Protein AF-X0RIQ6-F1 (afdb_monomer_lite)

Sequence (48 aa):
MRKYNGIPKEHFHLFLKECEWRFNYSEPKRQLYQLKQWVKQWVKQELN

Secondary structure (DSSP, 8-state):
--TTTT--GGGHHHHHHHHHHHHHSS-HHHHHHHHHHHHHHHHHHHT-

Radius of gyration: 15.42 Å; chains: 1; bounding box: 40×16×31 Å

Structure (mmCIF, N/CA/C/O backbone):
data_AF-X0RIQ6-F1
#
_entry.id   AF-X0RIQ6-F1
#
loop_
_atom_site.group_PDB
_atom_site.id
_atom_site.type_symbol
_atom_site.label_atom_id
_atom_site.label_alt_id
_atom_site.label_comp_id
_atom_site.label_asym_id
_atom_site.label_entity_id
_atom_site.label_seq_id
_atom_site.pdbx_PDB_ins_code
_atom_site.Cartn_x
_atom_site.Cartn_y
_atom_site.Cartn_z
_atom_site.occupancy
_atom_site.B_iso_or_equiv
_atom_site.auth_seq_id
_atom_site.auth_comp_id
_atom_site.auth_asym_id
_atom_site.auth_atom_id
_atom_site.pdbx_PDB_model_num
ATOM 1 N N . MET A 1 1 ? -5.152 -12.198 -20.460 1.00 50.34 1 MET A N 1
ATOM 2 C CA . MET A 1 1 ? -4.508 -11.357 -19.424 1.00 50.34 1 MET A CA 1
ATOM 3 C C . MET A 1 1 ? 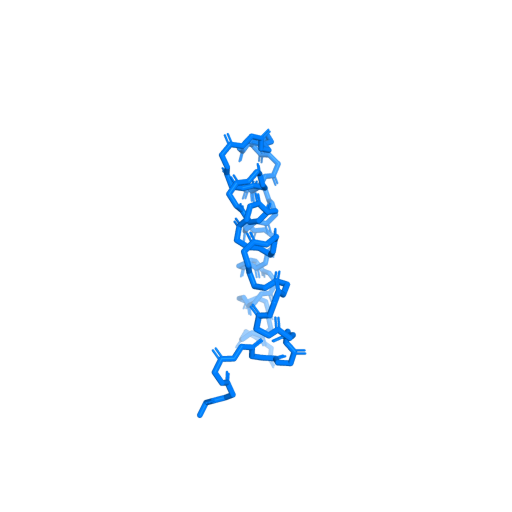-3.132 -10.929 -19.911 1.00 50.34 1 MET A C 1
ATOM 5 O O . MET A 1 1 ? -2.377 -11.787 -20.355 1.00 50.34 1 MET A O 1
ATOM 9 N N . ARG A 1 2 ? -2.809 -9.628 -19.904 1.00 59.31 2 ARG A N 1
ATOM 10 C CA . ARG A 1 2 ? -1.467 -9.152 -20.288 1.00 59.31 2 ARG A CA 1
ATOM 11 C C . ARG A 1 2 ? -0.492 -9.677 -19.234 1.00 59.31 2 ARG A C 1
ATOM 13 O O . ARG A 1 2 ? -0.646 -9.307 -18.078 1.00 59.31 2 ARG A O 1
ATOM 20 N N . LYS A 1 3 ? 0.470 -10.529 -19.614 1.00 65.31 3 LYS A N 1
ATOM 21 C CA . LYS A 1 3 ? 1.360 -11.264 -18.682 1.00 65.31 3 LYS A CA 1
ATOM 22 C C . LYS A 1 3 ? 2.010 -10.394 -17.592 1.00 65.31 3 LYS A C 1
ATOM 24 O O . LYS A 1 3 ? 2.363 -10.935 -16.556 1.00 65.31 3 LYS A O 1
ATOM 29 N N . TYR A 1 4 ? 2.116 -9.080 -17.809 1.00 69.50 4 TYR A N 1
ATOM 30 C CA . TYR A 1 4 ? 2.720 -8.128 -16.875 1.00 69.50 4 TYR A CA 1
ATOM 31 C C . TYR A 1 4 ? 1.987 -6.774 -16.793 1.00 69.50 4 TYR A C 1
ATOM 33 O O . TYR A 1 4 ? 2.591 -5.783 -16.408 1.00 69.50 4 TYR A O 1
ATOM 41 N N . ASN A 1 5 ? 0.714 -6.678 -17.208 1.00 81.19 5 ASN A N 1
ATOM 42 C CA . ASN A 1 5 ? -0.061 -5.417 -17.199 1.00 81.19 5 ASN A CA 1
ATOM 43 C C . ASN A 1 5 ? 0.629 -4.188 -17.845 1.00 81.19 5 ASN A C 1
ATOM 45 O O . ASN A 1 5 ? 0.274 -3.057 -17.540 1.00 81.19 5 ASN A O 1
ATOM 49 N N . GLY A 1 6 ? 1.571 -4.388 -18.773 1.00 83.62 6 GLY A N 1
ATOM 50 C CA . GLY A 1 6 ? 2.327 -3.298 -19.410 1.00 83.62 6 GLY A CA 1
ATOM 51 C C . GLY A 1 6 ? 3.706 -3.029 -18.800 1.00 83.62 6 GLY A C 1
ATOM 52 O O . GLY A 1 6 ? 4.429 -2.188 -19.318 1.00 83.62 6 GLY A O 1
ATOM 53 N N . ILE A 1 7 ? 4.106 -3.764 -17.762 1.00 86.50 7 ILE A N 1
ATOM 54 C CA . ILE A 1 7 ? 5.464 -3.717 -17.214 1.00 86.50 7 ILE A CA 1
ATOM 55 C C . ILE A 1 7 ? 6.389 -4.560 -18.110 1.00 86.50 7 ILE A C 1
ATOM 57 O O . ILE A 1 7 ? 6.100 -5.743 -18.330 1.00 86.50 7 ILE A O 1
ATOM 61 N N . PRO A 1 8 ? 7.495 -4.003 -18.636 1.00 90.69 8 PRO A N 1
ATOM 62 C CA . PRO A 1 8 ? 8.485 -4.784 -19.371 1.00 90.69 8 PRO A CA 1
ATOM 63 C C . PRO A 1 8 ? 9.045 -5.926 -18.516 1.00 90.69 8 PRO A C 1
ATOM 65 O O . PRO A 1 8 ? 9.298 -5.758 -17.322 1.00 90.69 8 PRO A O 1
ATOM 68 N N . LYS A 1 9 ? 9.260 -7.100 -19.122 1.00 88.19 9 LYS A N 1
ATOM 69 C CA . LYS A 1 9 ? 9.696 -8.314 -18.405 1.00 88.19 9 LYS A CA 1
ATOM 70 C C . LYS A 1 9 ? 11.004 -8.093 -17.636 1.00 88.19 9 LYS A C 1
ATOM 72 O O . LYS A 1 9 ? 11.142 -8.579 -16.517 1.00 88.19 9 LYS A O 1
ATOM 77 N N . GLU A 1 10 ? 11.930 -7.335 -18.216 1.00 92.38 10 GLU A N 1
ATOM 78 C CA . GLU A 1 10 ? 13.200 -6.962 -17.589 1.00 92.38 10 GLU A CA 1
ATOM 79 C C . GLU A 1 10 ? 13.030 -6.132 -16.313 1.00 92.38 10 GLU A C 1
ATOM 81 O O . GLU A 1 10 ? 13.845 -6.263 -15.414 1.00 92.38 10 GLU A O 1
ATOM 86 N N . HIS A 1 11 ? 11.949 -5.362 -16.164 1.00 90.50 11 HIS A N 1
ATOM 87 C CA . HIS A 1 11 ? 11.684 -4.551 -14.969 1.00 90.50 11 HIS A CA 1
ATOM 88 C C . HIS A 1 11 ? 10.772 -5.240 -13.950 1.00 90.50 11 HIS A C 1
ATOM 90 O O . HIS A 1 11 ? 10.576 -4.727 -12.849 1.00 90.50 11 HIS A O 1
ATOM 96 N N . PHE A 1 12 ? 10.224 -6.413 -14.276 1.00 89.44 12 PHE A N 1
ATOM 97 C CA . PHE A 1 12 ? 9.257 -7.091 -13.414 1.00 89.44 12 PHE A CA 1
ATOM 98 C C . PHE A 1 12 ? 9.824 -7.413 -12.023 1.00 89.44 12 PHE A C 1
ATOM 100 O O . PHE A 1 12 ? 9.125 -7.297 -11.021 1.00 89.44 12 PHE A O 1
ATOM 107 N N . HIS A 1 13 ? 11.115 -7.743 -11.941 1.00 92.56 13 HIS A N 1
ATOM 108 C CA . HIS A 1 13 ? 11.783 -8.003 -10.666 1.00 92.56 13 HIS A CA 1
ATOM 109 C C . HIS A 1 13 ? 11.833 -6.764 -9.750 1.00 92.56 13 HIS A C 1
ATOM 111 O O . HIS A 1 13 ? 11.650 -6.898 -8.541 1.00 92.56 13 HIS A O 1
ATOM 117 N N . LEU A 1 14 ? 12.012 -5.561 -10.310 1.00 93.56 14 LEU A N 1
ATOM 118 C CA . LEU A 1 14 ? 11.989 -4.303 -9.552 1.00 93.56 14 LEU A CA 1
ATOM 119 C C . LEU A 1 14 ? 10.582 -3.990 -9.041 1.00 93.56 14 LEU A C 1
ATOM 121 O O . LEU A 1 14 ? 10.424 -3.614 -7.884 1.00 93.56 14 LEU A O 1
ATOM 125 N N . PHE A 1 15 ? 9.561 -4.219 -9.871 1.00 90.81 15 PHE A N 1
ATOM 126 C CA . PHE A 1 15 ? 8.163 -4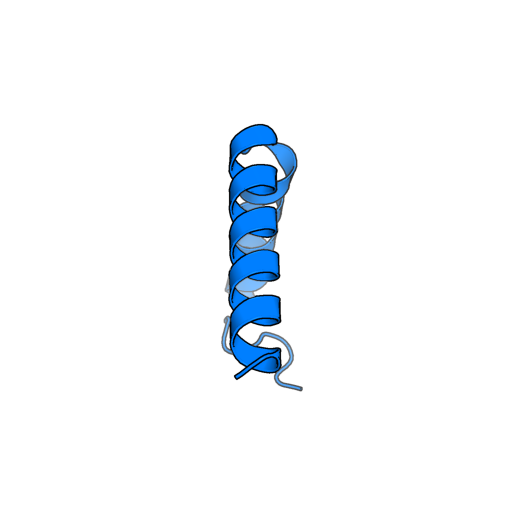.072 -9.462 1.00 90.81 15 PHE A CA 1
ATOM 127 C C . PHE A 1 15 ? 7.817 -4.979 -8.272 1.00 90.81 15 PHE A C 1
ATOM 129 O O . PHE A 1 15 ? 7.195 -4.534 -7.308 1.00 90.81 15 PHE A O 1
ATOM 136 N N . LEU A 1 16 ? 8.263 -6.240 -8.297 1.00 91.69 16 LEU A N 1
ATOM 137 C CA . LEU A 1 16 ? 8.061 -7.159 -7.174 1.00 91.69 16 LEU A CA 1
ATOM 138 C C . LEU A 1 16 ? 8.781 -6.684 -5.907 1.00 91.69 16 LEU A C 1
ATOM 140 O O . LEU A 1 16 ? 8.193 -6.745 -4.832 1.00 91.69 16 LEU A O 1
ATOM 144 N N . LYS A 1 17 ? 10.014 -6.176 -6.024 1.00 92.56 17 LYS A N 1
ATOM 145 C CA . LYS A 1 17 ? 10.767 -5.625 -4.886 1.00 92.56 17 LYS A CA 1
ATOM 146 C C . LYS A 1 17 ? 10.103 -4.393 -4.283 1.00 92.56 17 LYS A C 1
ATOM 148 O O . LYS A 1 17 ? 10.051 -4.257 -3.064 1.00 92.56 17 LYS A O 1
ATOM 153 N N . GLU A 1 18 ? 9.560 -3.521 -5.121 1.00 90.19 18 GLU A N 1
ATOM 154 C CA . GLU A 1 18 ? 8.796 -2.361 -4.673 1.00 90.19 18 GLU A CA 1
ATOM 155 C C . GLU A 1 18 ? 7.518 -2.788 -3.936 1.00 90.19 18 GLU A C 1
ATOM 157 O O . GLU A 1 18 ? 7.211 -2.264 -2.864 1.00 90.19 18 GLU A O 1
ATOM 162 N N . CYS A 1 19 ? 6.795 -3.775 -4.476 1.00 89.31 19 CYS A N 1
ATOM 163 C CA . CYS A 1 19 ? 5.627 -4.357 -3.823 1.00 89.31 19 CYS A CA 1
ATOM 164 C C . CYS A 1 19 ? 6.008 -4.964 -2.466 1.00 89.31 19 CYS A C 1
ATOM 166 O O . CYS A 1 19 ? 5.393 -4.632 -1.458 1.00 89.31 19 CYS A O 1
ATOM 168 N N . GLU A 1 20 ? 7.052 -5.793 -2.420 1.00 90.44 20 GLU A N 1
ATOM 169 C CA . GLU A 1 20 ? 7.579 -6.398 -1.192 1.00 90.44 20 GLU A CA 1
ATOM 170 C C . GLU A 1 20 ? 7.925 -5.330 -0.144 1.00 90.44 20 GLU A C 1
ATOM 172 O O . GLU A 1 20 ? 7.514 -5.443 1.008 1.00 90.44 20 GLU A O 1
ATOM 177 N N . TRP A 1 21 ? 8.596 -4.244 -0.541 1.00 86.94 21 TRP A N 1
ATOM 178 C CA . TRP A 1 21 ? 8.906 -3.130 0.354 1.00 86.94 21 TRP A CA 1
ATOM 179 C C . TRP A 1 21 ? 7.644 -2.424 0.869 1.00 86.94 21 TRP A C 1
ATOM 181 O O . TRP A 1 21 ? 7.493 -2.218 2.074 1.00 86.94 21 TRP A O 1
ATOM 191 N N . ARG A 1 22 ? 6.692 -2.107 -0.016 1.00 84.19 22 ARG A N 1
ATOM 192 C CA . ARG A 1 22 ? 5.415 -1.479 0.363 1.00 84.19 22 ARG A CA 1
ATOM 193 C C . ARG A 1 22 ? 4.603 -2.363 1.306 1.00 84.19 22 ARG A C 1
ATOM 195 O O . ARG A 1 22 ? 3.958 -1.830 2.203 1.00 84.19 22 ARG A O 1
ATOM 202 N N . PHE A 1 23 ? 4.604 -3.679 1.123 1.00 75.81 23 PHE A N 1
ATOM 203 C CA . PHE A 1 23 ? 3.821 -4.592 1.956 1.00 75.81 23 PHE A CA 1
ATOM 204 C C . PHE A 1 23 ? 4.509 -4.947 3.277 1.00 75.81 23 PHE A C 1
ATOM 206 O O . 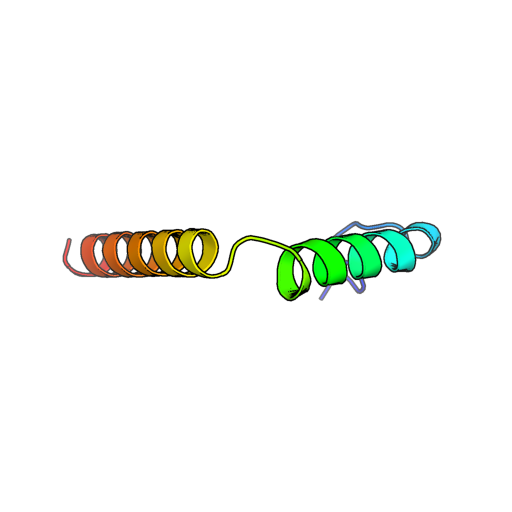PHE A 1 23 ? 3.828 -5.001 4.294 1.00 75.81 23 PHE A O 1
ATOM 213 N N . ASN A 1 24 ? 5.831 -5.124 3.290 1.00 82.38 24 ASN A N 1
ATOM 214 C CA . ASN A 1 24 ? 6.548 -5.601 4.476 1.00 82.38 24 ASN A CA 1
ATOM 215 C C . ASN A 1 24 ? 7.128 -4.478 5.347 1.00 82.38 24 ASN A C 1
ATOM 217 O O . ASN A 1 24 ? 7.320 -4.683 6.543 1.00 82.38 24 ASN A O 1
ATOM 221 N N . TYR A 1 25 ? 7.416 -3.303 4.775 1.00 76.88 25 TYR A N 1
ATOM 222 C CA . TYR A 1 25 ? 8.107 -2.209 5.472 1.00 76.88 25 TYR A CA 1
ATOM 223 C C . TYR A 1 25 ? 7.303 -0.910 5.577 1.00 76.88 25 TYR A C 1
ATOM 225 O O . TYR A 1 25 ? 7.789 0.054 6.171 1.00 76.88 25 TYR A O 1
ATOM 233 N N . SER A 1 26 ? 6.087 -0.839 5.032 1.00 76.25 26 SER A N 1
ATOM 234 C CA . SER A 1 26 ? 5.242 0.336 5.269 1.00 76.25 26 SER A CA 1
ATOM 235 C C . SER A 1 26 ? 4.505 0.239 6.605 1.00 76.25 26 SER A C 1
ATOM 237 O O . SER A 1 26 ? 4.362 -0.836 7.180 1.00 76.25 26 SER A O 1
ATOM 239 N N . GLU A 1 27 ? 4.048 1.381 7.122 1.00 86.25 27 GLU A N 1
ATOM 240 C CA . GLU A 1 27 ? 3.364 1.449 8.411 1.00 86.25 27 GLU A CA 1
ATOM 241 C C . GLU A 1 27 ? 2.007 0.705 8.351 1.00 86.25 27 GLU A C 1
ATOM 243 O O . GLU A 1 27 ? 1.063 1.204 7.719 1.00 86.25 27 GLU A O 1
ATOM 248 N N . PRO A 1 28 ? 1.840 -0.444 9.043 1.00 84.31 28 PRO A N 1
ATOM 249 C CA . PRO A 1 28 ? 0.642 -1.278 8.894 1.00 84.31 28 PRO A CA 1
ATOM 250 C C . PRO A 1 28 ? -0.650 -0.556 9.301 1.00 84.31 28 PRO A C 1
ATOM 252 O O . PRO A 1 28 ? -1.719 -0.790 8.736 1.00 84.31 28 PRO A O 1
ATOM 255 N N . LYS A 1 29 ? -0.560 0.385 10.253 1.00 87.44 29 LYS A N 1
ATOM 256 C CA . LYS A 1 29 ? -1.693 1.215 10.693 1.00 87.44 29 LYS A CA 1
ATOM 257 C C . LYS A 1 29 ? -2.215 2.111 9.573 1.00 87.44 29 LYS A C 1
ATOM 259 O O . LYS A 1 29 ? -3.429 2.209 9.383 1.00 87.44 29 LYS A O 1
ATOM 264 N N . ARG A 1 30 ? -1.314 2.735 8.811 1.00 86.75 30 ARG A N 1
ATOM 265 C CA . ARG A 1 30 ? -1.669 3.611 7.691 1.00 86.75 30 ARG A CA 1
ATOM 266 C C . ARG A 1 30 ? -2.281 2.818 6.538 1.00 86.75 30 ARG A C 1
ATOM 268 O O . ARG A 1 30 ? -3.272 3.262 5.962 1.00 86.75 30 ARG A O 1
ATOM 275 N N . GLN A 1 31 ? -1.757 1.625 6.252 1.00 85.94 31 GLN A N 1
ATOM 276 C CA . GLN A 1 31 ? -2.349 0.720 5.263 1.00 85.94 31 GLN A CA 1
ATOM 277 C C . GLN A 1 31 ? -3.753 0.259 5.669 1.00 85.94 31 GLN A C 1
ATOM 279 O O . GLN A 1 31 ? -4.686 0.345 4.872 1.00 85.94 31 GLN A O 1
ATOM 284 N N . LEU A 1 32 ? -3.934 -0.170 6.921 1.00 90.19 32 LEU A N 1
ATOM 285 C CA . LEU A 1 32 ? -5.242 -0.576 7.432 1.00 90.19 32 LEU A CA 1
ATOM 286 C C . LEU A 1 32 ? -6.255 0.574 7.372 1.00 90.19 32 LEU A C 1
ATOM 288 O O . LEU A 1 32 ? -7.410 0.365 7.001 1.00 90.19 32 LEU A O 1
ATOM 292 N N . TYR A 1 33 ? -5.832 1.793 7.714 1.00 93.38 33 TYR A N 1
ATOM 293 C CA . TYR A 1 33 ? -6.670 2.981 7.581 1.00 93.38 33 TYR A CA 1
ATOM 294 C C . TYR A 1 33 ? -7.116 3.199 6.128 1.00 93.38 33 TYR A C 1
ATOM 296 O O . TYR A 1 33 ? -8.308 3.378 5.881 1.00 93.38 33 TYR A O 1
ATOM 304 N N . GLN A 1 34 ? -6.190 3.112 5.167 1.00 90.88 34 GLN A N 1
ATOM 305 C CA . GLN A 1 34 ? -6.485 3.254 3.739 1.00 90.88 34 GLN A CA 1
ATOM 306 C C . GLN A 1 34 ? -7.497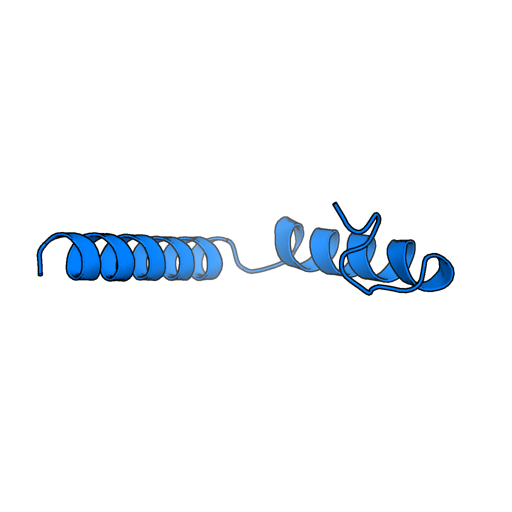 2.205 3.249 1.00 90.88 34 GLN A C 1
ATOM 308 O O . GLN A 1 34 ? -8.482 2.562 2.602 1.00 90.88 34 GLN A O 1
ATOM 313 N N . LEU A 1 35 ? -7.300 0.931 3.608 1.00 92.81 35 LEU A N 1
ATOM 314 C CA . LEU A 1 35 ? -8.210 -0.161 3.242 1.00 92.81 35 LEU A CA 1
ATOM 315 C C . LEU A 1 35 ? -9.624 0.075 3.785 1.00 92.81 35 LEU A C 1
ATOM 317 O O . LEU A 1 35 ? -10.603 -0.071 3.053 1.00 92.81 35 LEU A O 1
ATOM 321 N N . LYS A 1 36 ? -9.744 0.514 5.045 1.00 96.19 36 LYS A N 1
ATOM 322 C CA . LYS A 1 36 ? -11.042 0.864 5.642 1.00 96.19 36 LYS A CA 1
ATOM 323 C C . LYS 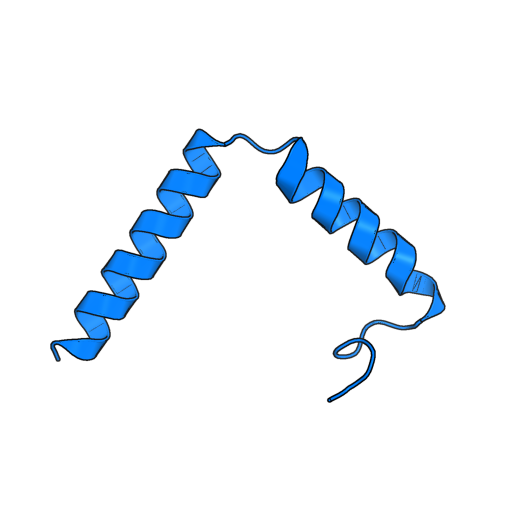A 1 36 ? -11.740 1.997 4.887 1.00 96.19 36 LYS A C 1
ATOM 325 O O . LYS A 1 36 ? -12.958 1.948 4.729 1.00 96.19 36 LYS A O 1
ATOM 330 N N . GLN A 1 37 ? -10.997 3.002 4.411 1.00 96.44 37 GLN A N 1
ATOM 331 C CA . GLN A 1 37 ? -11.581 4.085 3.612 1.00 96.44 37 GLN A CA 1
ATOM 332 C C . GLN A 1 37 ? -12.101 3.586 2.264 1.00 96.44 37 GLN A C 1
ATOM 334 O O . GLN A 1 37 ? -13.210 3.952 1.888 1.00 96.44 37 GLN A O 1
ATOM 339 N N . TRP A 1 38 ? -11.353 2.729 1.564 1.00 96.06 38 TRP A N 1
ATOM 340 C CA . TRP A 1 38 ? -11.805 2.164 0.289 1.00 96.06 38 TRP A CA 1
ATOM 341 C C . TRP A 1 38 ? -13.064 1.316 0.443 1.00 96.06 38 TRP A C 1
ATOM 343 O O . TRP A 1 38 ? -14.016 1.526 -0.300 1.00 96.06 38 TRP A O 1
ATOM 353 N N . VAL A 1 39 ? -13.122 0.440 1.451 1.00 96.25 39 VAL A N 1
ATOM 354 C CA . VAL A 1 39 ? -14.338 -0.341 1.740 1.00 96.25 39 VAL A CA 1
ATOM 355 C C . VAL A 1 39 ? -15.513 0.587 2.046 1.00 96.25 39 VAL A C 1
ATOM 357 O O . VAL A 1 39 ? -16.595 0.414 1.499 1.00 96.25 39 VAL A O 1
ATOM 360 N N . LYS A 1 40 ? -15.304 1.626 2.864 1.00 96.19 40 LYS A N 1
ATOM 361 C CA . LYS A 1 40 ? -16.356 2.602 3.186 1.00 96.19 40 LYS A CA 1
ATOM 362 C C . LYS A 1 40 ? -16.855 3.361 1.952 1.00 96.19 40 LYS A C 1
ATOM 364 O O . LYS A 1 40 ? -18.048 3.634 1.856 1.00 96.19 40 LYS A O 1
ATOM 369 N N . GLN A 1 41 ? -15.957 3.742 1.045 1.00 95.12 41 GLN A N 1
ATOM 370 C CA . GLN A 1 41 ? -16.314 4.411 -0.208 1.00 95.12 41 GLN A CA 1
ATOM 371 C C . GLN A 1 41 ? -17.089 3.477 -1.132 1.00 95.12 41 GLN A C 1
ATOM 373 O O . GLN A 1 41 ? -18.115 3.885 -1.661 1.00 95.12 41 GLN A O 1
ATOM 378 N N . TRP A 1 42 ? -16.632 2.236 -1.272 1.00 95.50 42 TRP A N 1
ATOM 379 C CA . TRP A 1 42 ? -17.288 1.224 -2.090 1.00 95.50 42 TRP A CA 1
ATOM 380 C C . TRP A 1 42 ? -18.706 0.920 -1.588 1.00 95.50 42 TRP A C 1
ATOM 382 O O . TRP A 1 42 ? -19.660 1.074 -2.340 1.00 95.50 42 TRP A O 1
ATOM 392 N N . VAL A 1 43 ? -18.870 0.655 -0.287 1.00 94.69 43 VAL A N 1
ATOM 393 C CA . VAL A 1 43 ? -20.195 0.447 0.328 1.00 94.69 43 VAL A CA 1
ATOM 394 C C . VAL A 1 43 ? -21.105 1.667 0.134 1.00 94.69 43 VAL A C 1
ATOM 396 O O . VAL A 1 43 ? -22.294 1.522 -0.122 1.00 94.69 43 VAL A O 1
ATOM 399 N N . LYS A 1 44 ? -20.566 2.892 0.227 1.00 90.50 44 LYS A N 1
ATOM 400 C CA . LYS A 1 44 ? -21.341 4.114 -0.050 1.00 90.50 44 LYS A CA 1
ATOM 401 C C . LYS A 1 44 ? -21.790 4.236 -1.507 1.00 90.50 44 LYS A C 1
ATOM 403 O O . LYS A 1 44 ? -22.815 4.861 -1.743 1.00 90.50 44 LYS A O 1
ATOM 408 N N . GLN A 1 45 ? -21.007 3.735 -2.459 1.00 81.88 45 GLN A N 1
ATOM 409 C CA . GLN A 1 45 ? -21.357 3.763 -3.880 1.00 81.88 45 GLN A CA 1
ATOM 410 C C . GLN A 1 45 ? -22.422 2.725 -4.229 1.00 81.88 45 GLN A C 1
ATOM 412 O O . GLN A 1 45 ? -23.198 2.968 -5.134 1.00 81.88 45 GLN A O 1
ATOM 417 N N . GLU A 1 46 ? -22.464 1.596 -3.523 1.00 81.00 46 GLU A N 1
ATOM 418 C CA . GLU A 1 46 ? -23.415 0.506 -3.783 1.00 81.00 46 GLU A CA 1
ATOM 419 C C . GLU A 1 46 ? -24.804 0.750 -3.163 1.00 81.00 46 GLU A C 1
ATOM 421 O O . GLU A 1 46 ? -25.794 0.160 -3.583 1.00 81.00 46 GLU A O 1
ATOM 426 N N . LEU A 1 47 ? -24.883 1.634 -2.163 1.00 72.38 47 LEU A N 1
ATOM 427 C CA . LEU A 1 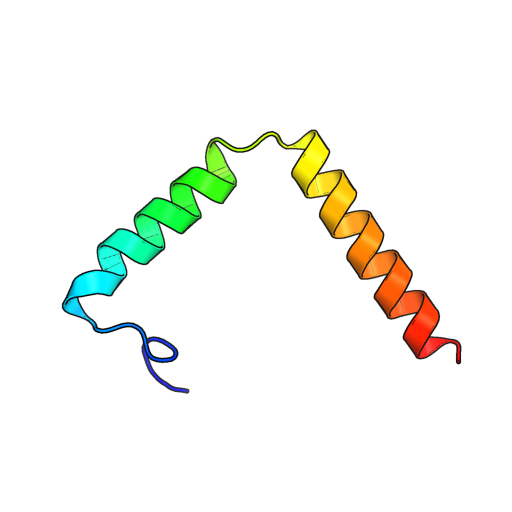47 ? -26.131 2.049 -1.508 1.00 72.38 47 LEU A CA 1
ATOM 428 C C . LEU A 1 47 ? -26.801 3.279 -2.157 1.00 72.38 47 LEU A C 1
ATOM 430 O O . LEU A 1 47 ? -27.824 3.734 -1.646 1.00 72.38 47 LEU A O 1
ATOM 434 N N . ASN A 1 48 ? -26.224 3.821 -3.235 1.00 54.47 48 ASN A N 1
ATOM 435 C CA . ASN A 1 48 ? -26.756 4.924 -4.049 1.00 54.47 48 ASN A CA 1
ATOM 436 C C . ASN A 1 48 ? -27.059 4.429 -5.464 1.00 54.47 48 ASN A C 1
ATOM 438 O O . ASN A 1 48 ? -28.013 4.969 -6.064 1.00 54.47 48 ASN A O 1
#

Foldseek 3Di:
DPPQPPDPPVCVVVVVVVVCCCVPPDDVVVVVVVVVVVVVVVVVVVVD

pLDDT: mean 85.52, std 10.71, range [50.34, 96.44]